Protein AF-A0A529SHS3-F1 (afdb_monomer_lite)

pLDDT: mean 86.0, std 10.42, range [52.53, 97.81]

Structure (mmCIF, N/CA/C/O backbone):
data_AF-A0A529SHS3-F1
#
_entry.id   AF-A0A529SHS3-F1
#
loop_
_atom_site.group_PDB
_atom_site.id
_atom_site.type_symbol
_atom_site.label_atom_id
_atom_site.label_alt_id
_atom_site.label_comp_id
_atom_site.label_asym_id
_atom_site.label_entity_id
_atom_site.label_seq_id
_atom_site.pdbx_PDB_ins_code
_atom_site.Cartn_x
_atom_site.Cartn_y
_atom_site.Cartn_z
_atom_site.occupancy
_atom_site.B_iso_or_equiv
_atom_site.auth_seq_id
_atom_site.auth_comp_id
_atom_site.auth_asym_id
_atom_site.auth_atom_id
_atom_site.pdbx_PDB_model_num
ATOM 1 N N . ALA A 1 1 ? 4.269 12.578 11.543 1.00 63.53 1 ALA A N 1
ATOM 2 C CA . ALA A 1 1 ? 3.978 11.327 12.274 1.00 63.53 1 ALA A CA 1
ATOM 3 C C . ALA A 1 1 ? 5.262 10.518 12.507 1.00 63.53 1 ALA A C 1
ATOM 5 O O . ALA A 1 1 ? 6.204 10.675 11.735 1.00 63.53 1 ALA A O 1
ATOM 6 N N . LYS A 1 2 ? 5.350 9.702 13.573 1.00 78.50 2 LYS A N 1
ATOM 7 C CA . LYS A 1 2 ? 6.476 8.764 13.770 1.00 78.50 2 LYS A CA 1
ATOM 8 C C . LYS A 1 2 ? 6.180 7.471 13.010 1.00 78.50 2 LYS A C 1
ATOM 10 O O . LYS A 1 2 ? 5.188 6.822 13.322 1.00 78.50 2 LYS A O 1
ATOM 15 N N . LEU A 1 3 ? 7.037 7.125 12.054 1.00 81.38 3 LEU A N 1
ATOM 16 C CA . LEU A 1 3 ? 6.988 5.863 11.312 1.00 81.38 3 LEU A CA 1
ATOM 17 C C . LEU A 1 3 ? 7.926 4.843 11.957 1.00 81.38 3 LEU A C 1
ATOM 19 O O . LEU A 1 3 ? 8.955 5.220 12.528 1.00 81.38 3 LEU A O 1
ATOM 23 N N . GLY A 1 4 ? 7.582 3.566 11.856 1.00 83.12 4 GLY A N 1
ATOM 24 C CA . GLY A 1 4 ? 8.437 2.486 12.317 1.00 83.12 4 GLY A CA 1
ATOM 25 C C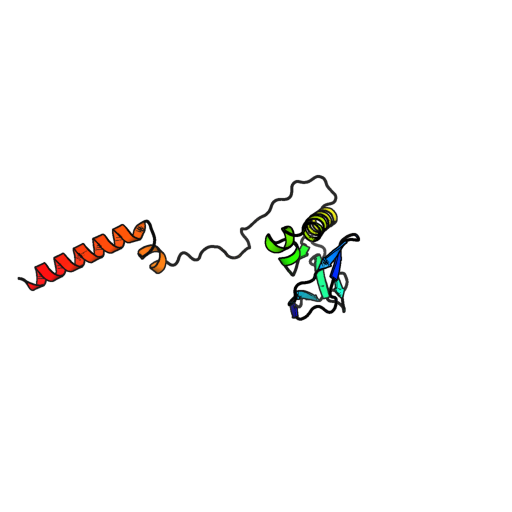 . GLY A 1 4 ? 8.102 1.158 11.661 1.00 83.12 4 GLY A C 1
ATOM 26 O O . GLY A 1 4 ? 7.034 0.970 11.089 1.00 83.12 4 GLY A O 1
ATOM 27 N N . GLU A 1 5 ? 9.034 0.227 11.797 1.00 84.12 5 GLU A N 1
ATOM 28 C CA . GLU A 1 5 ? 8.894 -1.157 11.358 1.00 84.12 5 GLU A CA 1
ATOM 29 C C . GLU A 1 5 ? 9.133 -2.054 12.566 1.00 84.12 5 GLU A C 1
ATOM 31 O O . GLU A 1 5 ? 9.875 -1.703 13.493 1.00 84.12 5 GLU A O 1
ATOM 36 N N . GLY A 1 6 ? 8.474 -3.202 12.613 1.00 81.38 6 GLY A N 1
ATOM 37 C CA . GLY A 1 6 ? 8.763 -4.175 13.649 1.00 81.38 6 GLY A CA 1
ATOM 38 C C . GLY A 1 6 ? 7.855 -5.381 13.603 1.00 81.38 6 GLY A C 1
A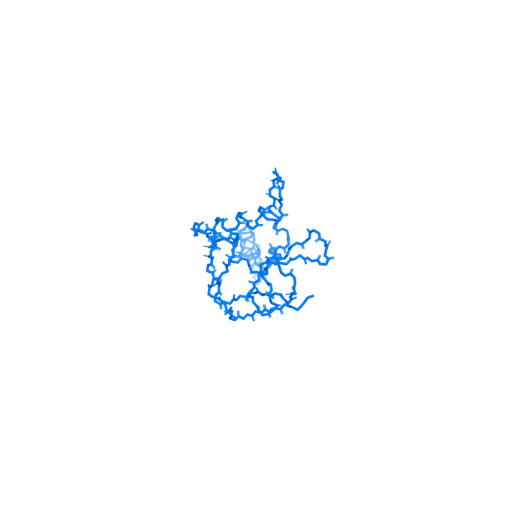TOM 39 O O . GLY A 1 6 ? 6.907 -5.448 12.826 1.00 81.38 6 GLY A O 1
ATOM 40 N N . LYS A 1 7 ? 8.143 -6.335 14.488 1.00 78.19 7 LYS A N 1
ATOM 41 C CA . LYS A 1 7 ? 7.281 -7.501 14.646 1.00 78.19 7 LYS A CA 1
ATOM 42 C C . LYS A 1 7 ? 5.890 -7.043 15.075 1.00 78.19 7 LYS A C 1
ATOM 44 O O . LYS A 1 7 ? 5.792 -6.243 16.017 1.00 78.19 7 LYS A O 1
ATOM 49 N N . PRO A 1 8 ? 4.838 -7.533 14.411 1.00 76.44 8 PRO A N 1
ATOM 50 C CA . PRO A 1 8 ? 3.491 -7.194 14.801 1.00 76.44 8 PRO A CA 1
ATOM 51 C C . PRO A 1 8 ? 3.203 -7.741 16.200 1.00 76.44 8 PRO A C 1
ATOM 53 O O . PRO A 1 8 ? 3.760 -8.747 16.641 1.00 76.44 8 PRO A O 1
ATOM 56 N N . THR A 1 9 ? 2.352 -7.031 16.932 1.00 76.88 9 THR A N 1
ATOM 57 C CA . THR A 1 9 ? 1.880 -7.462 18.255 1.00 76.88 9 THR A CA 1
ATOM 58 C C . THR A 1 9 ? 0.681 -8.402 18.174 1.00 76.88 9 THR A C 1
ATOM 60 O O . THR A 1 9 ? 0.257 -8.928 19.200 1.00 76.88 9 THR A O 1
ATOM 63 N N . VAL A 1 10 ? 0.146 -8.598 16.968 1.00 79.19 10 VAL A N 1
ATOM 64 C CA . VAL A 1 10 ? -1.001 -9.446 16.645 1.00 79.19 10 VAL A CA 1
ATOM 65 C C . VAL A 1 10 ? -0.691 -10.261 15.389 1.00 79.19 10 VAL A C 1
ATOM 67 O O . VAL A 1 10 ? -0.027 -9.762 14.485 1.00 79.19 10 VAL A O 1
ATOM 70 N N . ASP A 1 11 ? -1.173 -11.502 15.329 1.00 84.06 11 ASP A N 1
ATOM 71 C CA . ASP A 1 11 ? -0.956 -12.385 14.169 1.00 84.06 11 ASP A CA 1
ATOM 72 C C . ASP A 1 11 ? -1.931 -12.087 13.016 1.00 84.06 11 ASP A C 1
ATOM 74 O O . ASP A 1 11 ? -1.652 -12.376 11.851 1.00 84.06 11 ASP A O 1
ATOM 78 N N . THR A 1 12 ? -3.082 -11.495 13.344 1.00 88.06 12 THR A N 1
ATOM 79 C CA . THR A 1 12 ? -4.131 -11.113 12.397 1.00 88.06 12 THR A CA 1
ATOM 80 C C . THR A 1 12 ? -4.664 -9.723 12.708 1.00 88.06 12 THR A C 1
ATOM 82 O O . THR A 1 12 ? -4.733 -9.339 13.878 1.00 88.06 12 THR A O 1
ATOM 85 N N . ILE A 1 13 ? -5.109 -9.010 11.677 1.00 88.75 13 ILE A N 1
ATOM 86 C CA . ILE A 1 13 ? -5.878 -7.769 11.816 1.00 88.75 13 ILE A CA 1
ATOM 87 C C . ILE A 1 13 ? -7.301 -7.978 11.322 1.00 88.75 13 ILE A C 1
ATOM 89 O O . ILE A 1 13 ? -7.520 -8.723 10.367 1.00 88.75 13 ILE A O 1
ATOM 93 N N . ASP A 1 14 ? -8.244 -7.325 11.992 1.00 89.50 14 ASP A N 1
ATOM 94 C CA . ASP A 1 14 ? -9.645 -7.319 11.597 1.00 89.50 14 ASP A CA 1
ATOM 95 C C . ASP A 1 14 ? -9.916 -6.149 10.647 1.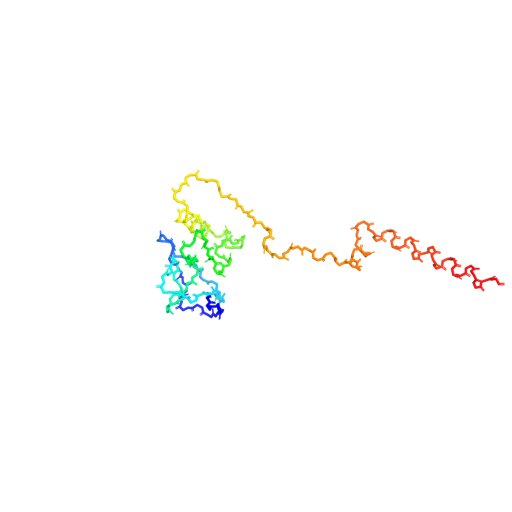00 89.50 14 ASP A C 1
ATOM 97 O O . ASP A 1 14 ? -9.552 -5.006 10.929 1.00 89.50 14 ASP A O 1
ATOM 101 N N . VAL A 1 15 ? -10.546 -6.457 9.521 1.00 89.69 15 VAL A N 1
ATOM 102 C CA . VAL A 1 15 ? -10.951 -5.512 8.484 1.00 89.69 15 VAL A CA 1
ATOM 103 C C . VAL A 1 15 ? -12.415 -5.796 8.180 1.00 89.69 15 VAL A C 1
ATOM 105 O O . VAL A 1 15 ? -12.721 -6.790 7.525 1.00 89.69 15 VAL A O 1
ATOM 108 N N . GLU A 1 16 ? -13.322 -4.971 8.710 1.00 88.06 16 GLU A N 1
ATOM 109 C CA . GLU A 1 16 ? -14.778 -5.142 8.553 1.00 88.06 16 GLU A CA 1
ATOM 110 C C . GLU A 1 16 ? -15.280 -6.571 8.885 1.00 88.06 16 GLU A C 1
ATOM 112 O O . GLU A 1 16 ? -16.168 -7.123 8.231 1.00 88.06 16 GLU A O 1
ATOM 117 N N . GLY A 1 17 ? -14.706 -7.213 9.909 1.00 86.56 17 GLY A N 1
ATOM 118 C CA . GLY A 1 17 ? -15.051 -8.575 10.331 1.00 86.56 17 GLY A CA 1
ATOM 119 C C . GLY A 1 17 ? -14.228 -9.683 9.661 1.00 86.56 17 GLY A C 1
ATOM 120 O O . GLY A 1 17 ? -14.481 -10.869 9.911 1.00 86.56 17 GLY A O 1
ATOM 121 N N . ARG A 1 18 ? -13.256 -9.342 8.805 1.00 90.00 18 ARG A N 1
ATOM 122 C CA . ARG A 1 18 ? -12.315 -10.293 8.198 1.00 90.00 18 ARG A CA 1
ATOM 123 C C . ARG A 1 18 ? -10.962 -10.243 8.891 1.00 90.00 18 ARG A C 1
ATOM 125 O O . ARG A 1 18 ? -10.253 -9.248 8.819 1.00 90.00 18 ARG A O 1
ATOM 132 N N . ASN A 1 19 ? -10.544 -11.385 9.430 1.00 91.19 19 ASN A N 1
ATOM 133 C CA . ASN A 1 19 ? -9.209 -11.547 10.004 1.00 91.19 19 ASN A CA 1
ATOM 134 C C . ASN A 1 19 ? -8.178 -11.907 8.929 1.00 91.19 19 ASN A C 1
ATOM 136 O O . ASN A 1 19 ? -8.143 -13.056 8.490 1.00 91.19 19 ASN A O 1
ATOM 140 N N . ILE A 1 20 ? -7.328 -10.965 8.529 1.00 91.69 20 ILE A N 1
ATOM 141 C CA . ILE A 1 20 ? -6.246 -11.212 7.565 1.00 91.69 20 ILE A CA 1
ATOM 142 C C . ILE A 1 20 ? -4.897 -11.340 8.267 1.00 91.69 20 ILE A C 1
ATOM 144 O O . ILE A 1 20 ? -4.663 -10.722 9.307 1.00 91.69 20 ILE A O 1
ATOM 148 N N . ALA A 1 21 ? -4.019 -12.175 7.712 1.00 89.88 21 ALA A N 1
ATOM 149 C CA . ALA A 1 21 ? -2.688 -12.398 8.258 1.00 89.88 21 ALA A CA 1
ATOM 150 C C . ALA A 1 21 ? -1.834 -11.130 8.158 1.00 89.88 21 ALA A C 1
ATOM 152 O O . ALA A 1 21 ? -1.877 -10.411 7.160 1.00 89.88 21 ALA A O 1
ATOM 153 N N . VAL A 1 22 ? -1.037 -10.883 9.192 1.00 89.25 22 VAL A N 1
ATOM 154 C CA . VAL A 1 22 ? -0.118 -9.744 9.238 1.00 89.25 22 VAL A CA 1
ATOM 155 C C . VAL A 1 22 ? 1.266 -10.181 8.744 1.00 89.25 22 VAL A C 1
ATOM 157 O O . VAL A 1 22 ? 1.714 -11.277 9.102 1.00 89.25 22 VAL A O 1
ATOM 160 N N . PRO A 1 23 ? 1.970 -9.364 7.939 1.00 86.25 23 PRO A N 1
ATOM 161 C CA . PRO A 1 23 ? 3.339 -9.662 7.534 1.00 86.25 23 PRO A CA 1
ATOM 162 C C . PRO A 1 23 ? 4.284 -9.768 8.740 1.00 86.25 23 PRO A C 1
ATOM 164 O O . PRO A 1 23 ? 4.070 -9.180 9.801 1.00 86.25 23 PRO A O 1
ATOM 167 N N . ALA A 1 24 ? 5.363 -10.540 8.575 1.00 85.00 24 ALA A N 1
ATOM 168 C CA . ALA A 1 24 ? 6.327 -10.806 9.649 1.00 85.00 24 ALA A CA 1
ATOM 169 C C . ALA A 1 24 ? 7.037 -9.535 10.150 1.00 85.00 24 ALA A C 1
ATOM 171 O O . ALA A 1 24 ? 7.407 -9.446 11.327 1.00 85.00 24 ALA A O 1
ATOM 172 N N . GLU A 1 25 ? 7.216 -8.566 9.255 1.00 87.94 25 GLU A N 1
ATOM 173 C CA . GLU A 1 25 ? 7.679 -7.218 9.554 1.00 87.94 25 GLU A CA 1
ATOM 174 C C . GLU A 1 25 ? 6.591 -6.253 9.108 1.00 87.94 25 GLU A C 1
ATOM 176 O O . GLU A 1 25 ? 6.346 -6.107 7.918 1.00 87.94 25 GLU A O 1
ATOM 181 N N . LEU A 1 26 ? 5.918 -5.644 10.080 1.00 90.56 26 LEU A N 1
ATOM 182 C CA . LEU A 1 26 ? 4.806 -4.744 9.835 1.00 90.56 26 LEU A CA 1
ATOM 183 C C . LEU A 1 26 ? 5.302 -3.300 9.863 1.00 90.56 26 LEU A C 1
ATOM 185 O O . LEU A 1 26 ? 5.900 -2.862 10.858 1.00 90.56 26 LEU A O 1
ATOM 189 N N . GLN A 1 27 ? 5.001 -2.551 8.809 1.00 92.12 27 GLN A N 1
ATOM 190 C CA . GLN A 1 27 ? 5.166 -1.100 8.798 1.00 92.12 27 GLN A CA 1
ATOM 191 C C . GLN A 1 27 ? 3.981 -0.434 9.508 1.00 92.12 27 GLN A C 1
ATOM 193 O O . GLN A 1 27 ? 2.826 -0.788 9.280 1.00 92.12 27 GLN A O 1
ATOM 198 N N . TRP A 1 28 ? 4.248 0.538 10.381 1.00 92.38 28 TRP A N 1
ATOM 199 C CA . TRP A 1 28 ? 3.219 1.217 11.171 1.00 92.38 28 TRP A CA 1
ATOM 200 C C . TRP A 1 28 ? 3.536 2.694 11.400 1.00 92.38 28 TRP A C 1
ATOM 202 O O . TRP A 1 28 ? 4.683 3.148 11.319 1.00 92.38 28 TRP A O 1
ATOM 212 N N . VAL A 1 29 ? 2.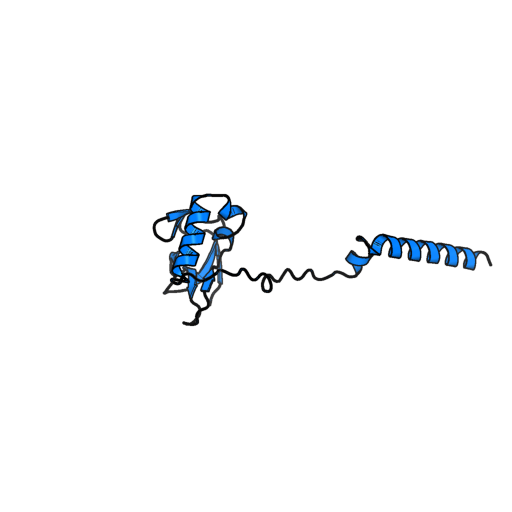500 3.445 11.762 1.00 92.31 29 VAL A N 1
ATOM 213 C CA . VAL A 1 29 ? 2.591 4.850 12.167 1.00 92.31 29 VAL A CA 1
ATOM 214 C C . VAL A 1 29 ? 1.976 5.042 13.547 1.00 92.31 29 VAL A C 1
ATOM 216 O O . VAL A 1 29 ? 0.994 4.392 13.891 1.00 92.31 29 VAL A O 1
ATOM 219 N N . ALA A 1 30 ? 2.593 5.876 14.384 1.00 90.88 30 ALA A N 1
ATOM 220 C CA . ALA A 1 30 ? 2.016 6.224 15.680 1.00 90.88 30 ALA A CA 1
ATOM 221 C C . ALA A 1 30 ? 0.790 7.121 15.477 1.00 90.88 30 ALA A C 1
ATOM 223 O O . ALA A 1 30 ? 0.935 8.216 14.926 1.00 90.88 30 ALA A O 1
ATOM 224 N N . ASP A 1 31 ? -0.367 6.654 15.937 1.00 89.38 31 ASP A N 1
ATOM 225 C CA . ASP A 1 31 ? -1.644 7.356 15.855 1.00 89.38 31 ASP A CA 1
ATOM 226 C C . ASP A 1 31 ? -2.610 6.822 16.927 1.00 89.38 31 ASP A C 1
ATOM 228 O O . ASP A 1 31 ? -2.696 5.614 17.171 1.00 89.38 31 ASP A O 1
ATOM 232 N N . ASP A 1 32 ? -3.313 7.750 17.572 1.00 86.94 32 ASP A N 1
ATOM 233 C CA . ASP A 1 32 ? -4.284 7.484 18.633 1.00 86.94 32 ASP A CA 1
ATOM 234 C C . ASP A 1 32 ? -5.706 7.267 18.081 1.00 86.94 32 ASP A C 1
ATOM 236 O O . ASP A 1 32 ? -6.556 6.730 18.793 1.00 86.94 32 ASP A O 1
ATOM 240 N N . HIS A 1 33 ? -5.965 7.640 16.819 1.00 89.31 33 HIS A N 1
ATOM 241 C CA . HIS A 1 33 ? -7.265 7.489 16.150 1.00 89.31 33 HIS A CA 1
ATOM 242 C C . HIS A 1 33 ? -7.150 6.706 14.824 1.00 89.31 33 HIS A C 1
ATOM 244 O O . HIS A 1 33 ? -7.550 7.210 13.774 1.00 89.31 33 HIS A O 1
ATOM 250 N N . PRO A 1 34 ? -6.627 5.464 14.851 1.00 91.44 34 PRO A N 1
ATOM 251 C CA . PRO A 1 34 ? -6.459 4.663 13.644 1.00 91.44 34 PRO A CA 1
ATOM 252 C C . PRO A 1 34 ? -7.801 4.260 13.025 1.00 91.44 34 PRO A C 1
ATOM 254 O O . PRO A 1 34 ? -8.744 3.925 13.743 1.00 91.44 34 PRO A O 1
ATOM 257 N N . LEU A 1 35 ? -7.835 4.152 11.695 1.00 91.56 35 LEU A N 1
ATOM 258 C CA . LEU A 1 35 ? -8.899 3.436 10.980 1.00 91.56 35 LEU A CA 1
ATOM 259 C C . LEU A 1 35 ? -8.712 1.922 11.125 1.00 91.56 35 LEU A C 1
ATOM 261 O O . LEU A 1 35 ? -9.664 1.195 11.387 1.00 91.56 35 LEU A O 1
ATOM 265 N N . ILE A 1 36 ? -7.464 1.450 11.017 1.00 91.81 36 ILE A N 1
ATOM 266 C CA . ILE A 1 36 ? -7.087 0.055 11.284 1.00 91.81 36 ILE A CA 1
ATOM 267 C C . ILE A 1 36 ? -5.882 0.043 12.218 1.00 91.81 36 ILE A C 1
ATOM 269 O O . ILE A 1 36 ? -4.799 0.536 11.883 1.00 91.81 36 ILE A O 1
ATOM 273 N N . ALA A 1 37 ? -6.070 -0.528 13.406 1.00 90.56 37 ALA A N 1
ATOM 274 C CA . ALA A 1 37 ? -5.059 -0.563 14.453 1.00 90.56 37 ALA A CA 1
ATOM 275 C C . ALA A 1 37 ? -4.132 -1.785 14.329 1.00 90.56 37 ALA A C 1
ATOM 277 O O . ALA A 1 37 ? -4.585 -2.914 14.166 1.00 90.56 37 ALA A O 1
ATOM 278 N N . ALA A 1 38 ? -2.831 -1.571 14.536 1.00 85.81 38 ALA A N 1
ATOM 279 C CA . ALA A 1 38 ? -1.848 -2.630 14.802 1.00 85.81 38 ALA A CA 1
ATOM 280 C C . ALA A 1 38 ? -1.703 -2.954 16.303 1.00 85.81 38 ALA A C 1
ATOM 282 O O . ALA A 1 38 ? -0.950 -3.853 16.682 1.00 85.81 38 ALA A O 1
ATOM 283 N N . GLY A 1 39 ? -2.403 -2.206 17.164 1.00 83.25 39 GLY A N 1
ATOM 284 C CA . GLY A 1 39 ? -2.307 -2.279 18.622 1.00 83.25 39 GLY A CA 1
ATOM 285 C C . GLY A 1 39 ? -1.278 -1.310 19.222 1.00 83.25 39 GLY A C 1
ATOM 286 O O . GLY A 1 39 ? -0.382 -0.818 18.542 1.00 83.25 39 GLY A O 1
ATOM 287 N N . ASN A 1 40 ? -1.402 -1.030 20.525 1.00 82.62 40 ASN A N 1
ATOM 288 C CA . ASN A 1 40 ? -0.477 -0.182 21.301 1.00 82.62 40 ASN A CA 1
ATOM 289 C C . ASN A 1 40 ? -0.213 1.224 20.705 1.00 82.62 40 ASN A C 1
ATOM 291 O O . ASN A 1 40 ? 0.934 1.671 20.683 1.00 82.62 40 ASN A O 1
ATOM 295 N N . GLY A 1 41 ? -1.255 1.912 20.217 1.00 85.06 41 GLY A N 1
ATOM 296 C CA . GLY A 1 41 ? -1.135 3.263 19.633 1.00 85.06 41 GLY A CA 1
ATOM 297 C C . GLY A 1 41 ? -0.445 3.291 18.264 1.00 85.06 41 GLY A C 1
ATOM 298 O O . GLY A 1 41 ? 0.184 4.281 17.891 1.00 85.06 41 GLY A O 1
ATOM 299 N N . LYS A 1 42 ? -0.483 2.164 17.547 1.00 89.25 42 LYS A N 1
ATOM 300 C CA . LYS A 1 42 ? 0.054 2.019 16.197 1.00 89.25 42 LYS A CA 1
ATOM 301 C C . LYS A 1 42 ? -1.079 1.774 15.213 1.00 89.25 42 LYS A C 1
ATOM 303 O O . LYS A 1 42 ? -1.955 0.945 15.472 1.00 89.25 42 LYS A O 1
ATOM 308 N N . ALA A 1 43 ? -1.002 2.435 14.071 1.00 91.69 43 ALA A N 1
ATOM 309 C CA . ALA A 1 43 ? -1.929 2.311 12.962 1.00 91.69 43 ALA A CA 1
ATOM 310 C C . ALA A 1 43 ? -1.263 1.648 11.757 1.00 91.69 43 ALA A C 1
ATOM 312 O O . ALA A 1 43 ? -0.074 1.864 11.500 1.00 91.69 43 ALA A O 1
ATOM 313 N N . ILE A 1 44 ? -2.072 0.878 11.030 1.00 93.19 44 ILE A N 1
ATOM 314 C CA . ILE A 1 44 ? -1.779 0.387 9.679 1.00 93.19 44 ILE A CA 1
ATOM 315 C C . ILE A 1 44 ? -2.484 1.258 8.647 1.00 93.19 44 ILE A C 1
ATOM 317 O O . ILE A 1 44 ? -1.914 1.573 7.610 1.00 93.19 44 ILE A O 1
ATOM 321 N N . LEU A 1 45 ? -3.715 1.670 8.950 1.00 93.88 45 LEU A N 1
ATOM 322 C CA . LEU A 1 45 ? -4.475 2.620 8.152 1.00 93.88 45 LEU A CA 1
ATOM 323 C C . LEU A 1 45 ? -4.853 3.804 9.038 1.00 93.88 45 LEU A C 1
ATOM 325 O O . LEU A 1 45 ? -5.436 3.617 10.109 1.00 93.88 45 LEU A O 1
ATOM 329 N N . THR A 1 46 ? -4.505 5.008 8.600 1.00 93.31 46 THR A N 1
ATOM 330 C CA . THR A 1 46 ? -4.785 6.265 9.308 1.00 93.31 46 THR A CA 1
ATOM 331 C C . THR A 1 46 ? -5.155 7.373 8.323 1.00 93.31 46 THR A C 1
ATOM 333 O O . THR A 1 46 ? -4.755 7.331 7.157 1.00 93.31 46 THR A O 1
ATOM 336 N N . GLU A 1 47 ? -5.913 8.357 8.798 1.00 92.06 47 GLU A N 1
ATOM 337 C CA . GLU A 1 47 ? -6.233 9.596 8.089 1.00 92.06 47 GLU A CA 1
ATOM 338 C C . GLU A 1 47 ? -5.238 10.698 8.481 1.00 92.06 47 GLU A C 1
ATOM 340 O O . GLU A 1 47 ? -4.914 10.885 9.655 1.00 92.06 47 GLU A O 1
ATOM 345 N N . LEU A 1 48 ? -4.730 11.442 7.503 1.00 88.25 48 LEU A N 1
ATOM 346 C CA . LEU A 1 48 ? -3.741 12.489 7.735 1.00 88.25 48 LEU A CA 1
ATOM 347 C C . LEU A 1 48 ? -4.417 13.820 8.088 1.00 88.25 48 LEU A C 1
ATOM 349 O O . LEU A 1 48 ? -5.034 14.435 7.230 1.00 88.25 48 LEU A O 1
ATOM 353 N N . ASP A 1 49 ? -4.228 14.307 9.319 1.00 81.75 49 ASP A N 1
ATOM 354 C CA . ASP A 1 49 ? -4.552 15.677 9.769 1.00 81.75 49 ASP A CA 1
ATOM 355 C C . ASP A 1 49 ? -5.973 16.202 9.402 1.00 81.75 49 ASP A C 1
ATOM 357 O O . ASP A 1 49 ? -6.180 17.412 9.304 1.00 81.75 49 ASP A O 1
ATOM 361 N N . ASN A 1 50 ? -6.977 15.317 9.288 1.00 75.31 50 ASN A N 1
ATOM 362 C CA . ASN A 1 50 ? -8.352 15.595 8.805 1.00 75.31 50 ASN A CA 1
ATOM 363 C C . ASN A 1 50 ? -8.443 16.081 7.347 1.00 75.31 50 ASN A C 1
ATOM 365 O O . ASN A 1 50 ? -9.398 16.760 6.960 1.00 75.31 50 ASN A O 1
ATOM 369 N N . GLU A 1 51 ? -7.434 15.782 6.545 1.00 82.88 51 GLU A N 1
ATOM 370 C CA . GLU A 1 51 ? -7.499 15.885 5.097 1.00 82.88 51 GLU A CA 1
ATOM 371 C C . GLU A 1 51 ? -7.964 14.536 4.524 1.00 82.88 51 GLU A C 1
ATOM 373 O O . GLU A 1 51 ? -7.711 13.499 5.141 1.00 82.88 51 GLU A O 1
ATOM 378 N N . PRO A 1 52 ? -8.563 14.494 3.317 1.00 85.69 52 PRO A N 1
ATOM 379 C CA . PRO A 1 52 ? -9.008 13.255 2.670 1.00 85.69 52 PRO A CA 1
ATOM 380 C C . PRO A 1 52 ? -7.826 12.433 2.116 1.00 85.69 52 PRO A C 1
ATOM 382 O O . PRO A 1 52 ? -7.860 11.921 0.996 1.00 85.69 52 PRO A O 1
ATOM 385 N N . PHE A 1 53 ? -6.739 12.351 2.881 1.00 88.25 53 PHE A N 1
ATOM 386 C CA . PHE A 1 53 ? -5.547 11.579 2.595 1.00 88.25 53 PHE A CA 1
ATOM 387 C C . PHE A 1 53 ? -5.428 10.462 3.618 1.00 88.25 53 PHE A C 1
ATOM 389 O O . PHE A 1 53 ? -5.235 10.697 4.810 1.00 88.25 53 PHE A O 1
ATOM 396 N N . TYR A 1 54 ? -5.473 9.236 3.118 1.00 91.19 54 TYR A N 1
ATOM 397 C CA . TYR A 1 54 ? -5.302 8.040 3.921 1.00 91.19 54 TYR A CA 1
ATOM 398 C C . TYR A 1 54 ? -3.934 7.433 3.654 1.00 91.19 54 TYR A C 1
ATOM 400 O O . TYR A 1 54 ? -3.455 7.402 2.518 1.00 91.19 54 TYR A O 1
ATOM 408 N N . ILE A 1 55 ? -3.298 6.948 4.713 1.00 91.00 55 ILE A N 1
ATOM 409 C CA . ILE A 1 55 ? -2.008 6.275 4.640 1.00 91.00 55 ILE A CA 1
ATOM 410 C C . ILE A 1 55 ? -2.224 4.832 5.060 1.00 91.00 55 ILE A C 1
ATOM 412 O O . ILE A 1 55 ? -2.478 4.559 6.232 1.00 91.00 55 ILE A O 1
ATOM 416 N N . LEU A 1 56 ? -2.078 3.924 4.098 1.00 93.06 56 LEU A N 1
ATOM 417 C CA . LEU A 1 56 ? -1.828 2.517 4.370 1.00 93.06 56 LEU A CA 1
ATOM 418 C C . LEU A 1 56 ? -0.316 2.342 4.529 1.00 93.06 56 LEU A C 1
ATOM 420 O O . LEU A 1 56 ? 0.436 2.561 3.579 1.00 93.06 56 LEU A O 1
ATOM 424 N N . THR A 1 57 ? 0.138 2.011 5.733 1.00 92.44 57 THR A N 1
ATOM 425 C CA . THR A 1 57 ? 1.569 1.971 6.047 1.00 92.44 57 THR A CA 1
ATOM 426 C C . THR A 1 57 ? 2.266 0.751 5.486 1.00 92.44 57 THR A C 1
ATOM 428 O O . THR A 1 57 ? 3.461 0.841 5.253 1.00 92.44 57 THR A O 1
ATOM 431 N N . ASP A 1 58 ? 1.549 -0.351 5.267 1.00 91.00 58 ASP A N 1
ATOM 432 C CA . ASP A 1 58 ? 2.113 -1.599 4.763 1.00 91.00 58 ASP A CA 1
ATOM 433 C C . ASP A 1 58 ? 1.396 -2.039 3.471 1.00 91.00 58 ASP A C 1
ATOM 435 O O . ASP A 1 58 ? 0.184 -2.283 3.489 1.00 91.00 58 ASP A O 1
ATOM 439 N N . PRO A 1 59 ? 2.098 -2.118 2.327 1.00 88.50 59 PRO A N 1
ATOM 440 C CA . PRO A 1 59 ? 1.476 -2.427 1.045 1.00 88.50 59 PRO A CA 1
ATOM 441 C C . PRO A 1 59 ? 1.094 -3.904 0.888 1.00 88.50 59 PRO A C 1
ATOM 443 O O . PRO A 1 59 ? 0.365 -4.228 -0.054 1.00 88.50 59 PRO A O 1
ATOM 446 N N . ASP A 1 60 ? 1.554 -4.809 1.760 1.00 90.19 60 ASP A N 1
ATOM 447 C CA . ASP A 1 60 ? 1.285 -6.247 1.625 1.00 90.19 60 ASP A CA 1
ATOM 448 C C . ASP A 1 60 ? -0.208 -6.590 1.699 1.00 90.19 60 ASP A C 1
ATOM 450 O O . ASP A 1 60 ? -0.647 -7.576 1.107 1.00 90.19 60 ASP A O 1
ATOM 454 N N . PHE A 1 61 ? -1.014 -5.726 2.319 1.00 91.94 61 PHE A N 1
ATOM 455 C CA . PHE A 1 61 ? -2.467 -5.883 2.388 1.00 91.94 61 PHE A CA 1
ATOM 456 C C . PHE A 1 61 ? -3.187 -5.660 1.048 1.00 91.94 61 PHE A C 1
ATOM 458 O O . PHE A 1 61 ? -4.324 -6.099 0.896 1.00 91.94 61 PHE A O 1
ATOM 465 N N . ILE A 1 62 ? -2.549 -5.001 0.071 1.00 91.38 62 ILE A N 1
ATOM 466 C CA . ILE A 1 62 ? -3.166 -4.653 -1.224 1.00 91.38 62 ILE A CA 1
ATOM 467 C C . ILE A 1 62 ? -2.302 -5.005 -2.444 1.00 91.38 62 ILE A C 1
ATOM 469 O O . ILE A 1 62 ? -2.682 -4.718 -3.579 1.00 91.38 62 ILE A O 1
ATOM 473 N N . ASN A 1 63 ? -1.125 -5.603 -2.248 1.00 90.12 63 ASN A N 1
ATOM 474 C CA . ASN A 1 63 ? -0.236 -5.960 -3.350 1.00 90.12 63 ASN A CA 1
ATOM 475 C C . ASN A 1 63 ? -0.645 -7.280 -4.031 1.00 90.12 63 ASN A C 1
ATOM 477 O O . ASN A 1 63 ? -1.434 -8.066 -3.516 1.00 90.12 63 ASN A O 1
ATOM 481 N N . ASN A 1 64 ? -0.048 -7.581 -5.187 1.00 91.69 64 ASN A N 1
ATOM 482 C CA . ASN A 1 64 ? -0.367 -8.796 -5.951 1.00 91.69 64 ASN A CA 1
ATOM 483 C C . ASN A 1 64 ? -0.147 -10.108 -5.177 1.00 91.69 64 ASN A C 1
ATOM 485 O O . ASN A 1 64 ? -0.779 -11.114 -5.497 1.00 91.69 64 ASN A O 1
ATOM 489 N N . ALA A 1 65 ? 0.786 -10.132 -4.219 1.00 90.94 65 ALA A N 1
ATOM 490 C CA . ALA A 1 65 ? 1.052 -11.323 -3.422 1.00 90.94 65 ALA A CA 1
ATOM 491 C C . ALA A 1 65 ? -0.067 -11.554 -2.397 1.00 90.94 65 ALA A C 1
ATOM 493 O O . ALA A 1 65 ? -0.561 -12.677 -2.306 1.00 90.94 65 ALA A O 1
ATOM 494 N N . GLY A 1 66 ? -0.504 -10.498 -1.705 1.00 89.81 66 GLY A N 1
ATOM 495 C CA . GLY A 1 66 ? -1.648 -10.512 -0.796 1.00 89.81 66 GLY A CA 1
ATOM 496 C C . GLY A 1 66 ? -2.959 -10.793 -1.527 1.00 89.81 66 GLY A C 1
ATOM 497 O O . GLY A 1 66 ? -3.682 -11.711 -1.161 1.00 89.81 66 GLY A O 1
ATOM 498 N N . LEU A 1 67 ? -3.215 -10.111 -2.648 1.00 94.06 67 LEU A N 1
ATOM 499 C CA . LEU A 1 67 ? -4.435 -10.274 -3.455 1.00 94.06 67 LEU A CA 1
ATOM 500 C C . LEU A 1 67 ? -4.597 -11.666 -4.094 1.00 94.06 67 LEU A C 1
ATOM 502 O O . LEU A 1 67 ? -5.649 -11.973 -4.654 1.00 94.06 67 LEU A O 1
ATOM 506 N N . LYS A 1 68 ? -3.568 -12.519 -4.045 1.00 94.38 68 LYS A N 1
ATOM 507 C CA . LYS A 1 68 ? -3.682 -13.926 -4.448 1.00 94.38 68 LYS A CA 1
ATOM 508 C C . LYS A 1 68 ? -4.540 -14.735 -3.468 1.00 94.38 68 LYS A C 1
ATOM 510 O O . LYS A 1 68 ? -5.115 -15.747 -3.869 1.00 94.38 68 LYS A O 1
ATOM 515 N N . ASP A 1 69 ? -4.577 -14.328 -2.204 1.00 93.56 69 ASP A N 1
ATOM 516 C CA . ASP A 1 69 ? -5.429 -14.914 -1.180 1.00 93.56 69 ASP A CA 1
ATOM 517 C C . ASP A 1 69 ? -6.826 -14.276 -1.215 1.00 93.56 69 ASP A C 1
ATOM 519 O O . ASP A 1 69 ? -6.970 -13.055 -1.225 1.00 93.56 69 ASP A O 1
ATOM 523 N N . GLU A 1 70 ? -7.868 -15.109 -1.239 1.00 94.31 70 GLU A N 1
ATOM 524 C CA . GLU A 1 70 ? -9.258 -14.657 -1.393 1.00 94.31 70 GLU A CA 1
ATOM 525 C C . GLU A 1 70 ? -9.705 -13.764 -0.230 1.00 94.31 70 GLU A C 1
ATOM 527 O O . GLU A 1 70 ? -10.377 -12.752 -0.438 1.00 94.31 70 GLU A O 1
ATOM 532 N N . GLN A 1 71 ? -9.312 -14.112 0.996 1.00 92.94 71 GLN A N 1
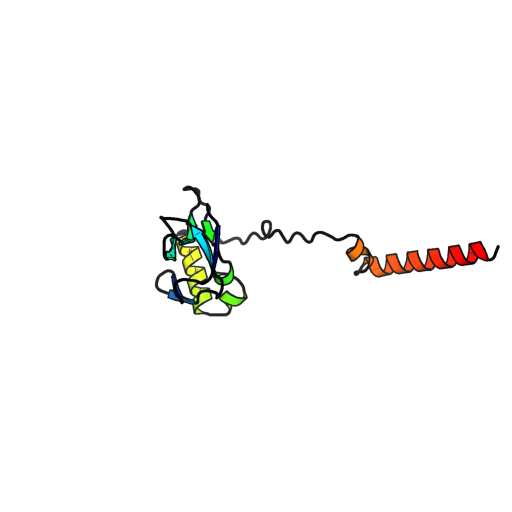ATOM 533 C CA . GLN A 1 71 ? -9.710 -13.371 2.187 1.00 92.94 71 GLN A CA 1
ATOM 534 C C . GLN A 1 71 ? -9.037 -11.997 2.236 1.00 92.94 71 GLN A C 1
ATOM 536 O O . GLN A 1 71 ? -9.685 -11.002 2.562 1.00 92.94 71 GLN A O 1
ATOM 541 N N . THR A 1 72 ? -7.763 -11.942 1.855 1.00 93.50 72 THR A N 1
ATOM 542 C CA . THR A 1 72 ? -6.982 -10.707 1.747 1.00 93.50 72 THR A CA 1
ATOM 543 C C . THR A 1 72 ? -7.507 -9.812 0.624 1.00 93.50 72 THR A C 1
ATOM 545 O O . THR A 1 72 ? -7.677 -8.613 0.829 1.00 93.50 72 THR A O 1
ATOM 548 N N . ALA A 1 73 ? -7.868 -10.380 -0.531 1.00 94.69 73 ALA A N 1
ATOM 549 C CA . ALA A 1 73 ? -8.495 -9.635 -1.623 1.00 94.69 73 ALA A CA 1
ATOM 550 C C . ALA A 1 73 ? -9.859 -9.039 -1.235 1.00 94.69 73 ALA A C 1
ATOM 552 O O . ALA A 1 73 ? -10.148 -7.889 -1.564 1.00 94.69 73 ALA A O 1
ATOM 553 N N . ALA A 1 74 ? -10.689 -9.796 -0.511 1.00 94.94 74 ALA A N 1
ATOM 554 C CA . ALA A 1 74 ? -11.963 -9.296 -0.004 1.00 94.94 74 ALA A CA 1
ATOM 555 C C . ALA A 1 74 ? -11.766 -8.182 1.038 1.00 94.94 74 ALA A C 1
ATOM 557 O O . ALA A 1 74 ? -12.437 -7.158 0.965 1.00 94.94 74 ALA A O 1
ATOM 558 N N . ALA A 1 75 ? -10.808 -8.344 1.956 1.00 94.19 75 ALA A N 1
ATOM 559 C CA . ALA A 1 75 ? -10.470 -7.310 2.929 1.00 94.19 75 ALA A CA 1
ATOM 560 C C . ALA A 1 75 ? -9.955 -6.030 2.253 1.00 94.19 75 ALA A C 1
ATOM 562 O O . ALA A 1 75 ? -10.349 -4.941 2.650 1.00 94.19 75 ALA A O 1
ATOM 563 N N . ALA A 1 76 ? -9.136 -6.136 1.202 1.00 92.94 76 ALA A N 1
ATOM 564 C CA . ALA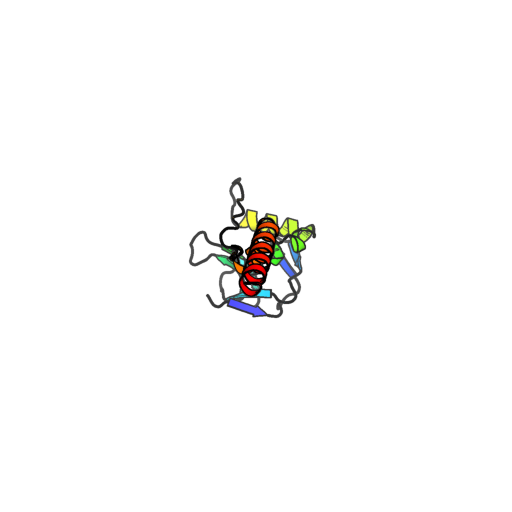 A 1 76 ? -8.678 -4.978 0.434 1.00 92.94 76 ALA A CA 1
ATOM 565 C C . ALA A 1 76 ? -9.845 -4.200 -0.202 1.00 92.94 76 ALA A C 1
ATOM 567 O O . ALA A 1 76 ? -9.839 -2.969 -0.202 1.00 92.94 76 ALA A O 1
ATOM 568 N N . LEU A 1 77 ? -10.866 -4.900 -0.711 1.00 91.88 77 LEU A N 1
ATOM 569 C CA . LEU A 1 77 ? -12.076 -4.257 -1.227 1.00 91.88 77 LEU A CA 1
ATOM 570 C C . LEU A 1 77 ? -12.867 -3.559 -0.113 1.00 91.88 77 LEU A C 1
ATOM 572 O O . LEU A 1 77 ? -13.310 -2.429 -0.308 1.00 91.88 77 LEU A O 1
ATOM 576 N N . ASP A 1 78 ? -12.998 -4.199 1.049 1.00 92.25 78 ASP A N 1
ATOM 577 C CA . ASP A 1 78 ? -13.683 -3.617 2.206 1.00 92.25 78 ASP A CA 1
ATOM 578 C C . ASP A 1 78 ? -12.935 -2.380 2.741 1.00 92.25 78 ASP A C 1
ATOM 580 O O . ASP A 1 78 ? -13.569 -1.381 3.074 1.00 92.25 78 ASP A O 1
ATOM 584 N N . MET A 1 79 ? -11.592 -2.381 2.729 1.00 91.75 79 MET A N 1
ATOM 585 C CA . MET A 1 79 ? -10.791 -1.186 3.037 1.00 91.75 79 MET A CA 1
ATOM 586 C C . MET A 1 79 ? -11.113 -0.037 2.082 1.00 91.75 79 MET A C 1
ATOM 588 O O . MET A 1 79 ? -11.337 1.082 2.526 1.00 91.75 79 MET A O 1
ATOM 592 N N . ILE A 1 80 ? -11.155 -0.294 0.773 1.00 90.56 80 ILE A N 1
ATOM 593 C CA . ILE A 1 80 ? -11.479 0.739 -0.219 1.00 90.56 80 ILE A CA 1
ATOM 594 C C . ILE A 1 80 ? -12.902 1.271 0.003 1.00 90.56 80 ILE A C 1
ATOM 596 O O . ILE A 1 80 ? -13.105 2.483 0.019 1.00 90.56 80 ILE A O 1
ATOM 600 N N . ALA A 1 81 ? -13.873 0.381 0.225 1.00 89.25 81 ALA A N 1
ATOM 601 C CA . ALA A 1 81 ? -15.267 0.751 0.464 1.00 89.25 81 ALA A CA 1
ATOM 602 C C . ALA A 1 81 ? -15.462 1.563 1.760 1.00 89.25 81 ALA A C 1
ATOM 604 O O . ALA A 1 81 ? -16.337 2.425 1.822 1.00 89.25 81 ALA A O 1
ATOM 605 N N . MET A 1 82 ? -14.637 1.319 2.784 1.00 88.31 82 MET A N 1
ATOM 606 C CA . MET A 1 82 ? -14.617 2.102 4.024 1.00 88.31 82 MET A CA 1
ATOM 607 C C . MET A 1 82 ? -14.171 3.551 3.781 1.00 88.31 82 MET A C 1
ATOM 609 O O . MET A 1 82 ? -14.711 4.472 4.393 1.00 88.31 82 MET A O 1
ATOM 613 N N . LEU A 1 83 ? -13.190 3.752 2.895 1.00 87.38 83 LEU A N 1
ATOM 614 C CA . LEU A 1 83 ? -12.623 5.069 2.587 1.00 87.38 83 LEU A CA 1
ATOM 615 C C . LEU A 1 83 ? -13.485 5.867 1.602 1.00 87.38 83 LEU A C 1
ATOM 617 O O . LEU A 1 83 ? -13.521 7.095 1.667 1.00 87.38 83 LEU A O 1
ATOM 621 N N . GLU A 1 84 ? -14.189 5.185 0.699 1.00 76.88 84 GLU A N 1
ATOM 622 C CA . GLU A 1 84 ? -15.076 5.809 -0.279 1.00 76.88 84 GLU A CA 1
ATOM 623 C C . GLU A 1 84 ? -16.473 5.161 -0.246 1.00 76.88 84 GLU A C 1
ATOM 625 O O . GLU A 1 84 ? -16.730 4.180 -0.943 1.00 76.88 84 GLU A O 1
ATOM 630 N N . PRO A 1 85 ? -17.427 5.732 0.515 1.00 61.81 85 PRO A N 1
ATOM 631 C CA . PRO A 1 85 ? -18.796 5.211 0.593 1.00 61.81 85 PRO A CA 1
ATOM 632 C C . PRO A 1 85 ? -19.631 5.407 -0.687 1.00 61.81 85 PRO A C 1
ATOM 634 O O . PRO A 1 85 ? -20.801 5.023 -0.720 1.00 61.81 85 PRO A O 1
ATOM 637 N N . ALA A 1 86 ? -19.090 6.076 -1.710 1.00 60.94 86 ALA A N 1
ATOM 638 C CA . ALA A 1 86 ? -19.789 6.392 -2.952 1.00 60.94 86 ALA A CA 1
ATOM 639 C C . ALA A 1 86 ? -19.404 5.403 -4.063 1.00 60.94 86 ALA A C 1
ATOM 641 O O . ALA A 1 86 ? -18.284 4.910 -4.090 1.00 60.94 86 ALA A O 1
ATOM 642 N N . GLU A 1 87 ? -20.309 5.152 -5.018 1.00 65.69 87 GLU A N 1
ATOM 643 C CA . GLU A 1 87 ? -20.090 4.303 -6.210 1.00 65.69 87 GLU A CA 1
ATOM 644 C C . GLU A 1 87 ? -19.089 4.919 -7.225 1.00 65.69 87 GLU A C 1
ATOM 646 O O . GLU A 1 87 ? -19.323 4.941 -8.436 1.00 65.69 87 GLU A O 1
ATOM 651 N N . GLY A 1 88 ? -17.996 5.502 -6.735 1.00 72.19 88 GLY A N 1
ATOM 652 C CA . GLY A 1 88 ? -16.918 6.077 -7.522 1.00 72.19 88 GLY A CA 1
ATOM 653 C C . GLY A 1 88 ? -16.034 5.010 -8.164 1.00 72.19 88 GLY A C 1
ATOM 654 O O . GLY A 1 88 ? -16.042 3.833 -7.803 1.00 72.19 88 GLY A O 1
ATOM 655 N N . ALA A 1 89 ? -15.266 5.423 -9.169 1.00 80.69 89 ALA A N 1
ATOM 656 C CA . ALA A 1 89 ? -14.248 4.574 -9.770 1.00 80.69 89 ALA A CA 1
ATOM 657 C C . ALA A 1 89 ? -12.919 4.753 -9.026 1.00 80.69 89 ALA A C 1
ATOM 659 O O . ALA A 1 89 ? -12.432 5.874 -8.892 1.00 80.69 89 ALA A O 1
ATOM 660 N N . VAL A 1 90 ? -12.291 3.645 -8.634 1.00 83.19 90 VAL A N 1
ATOM 661 C CA . VAL A 1 90 ? -10.958 3.653 -8.019 1.00 83.19 90 VAL A CA 1
ATOM 662 C C . VAL A 1 90 ? -9.898 3.794 -9.107 1.00 83.19 90 VAL A C 1
ATOM 664 O O . VAL A 1 90 ? -9.816 2.966 -10.019 1.00 83.19 90 VAL A O 1
ATOM 667 N N . MET A 1 91 ? -9.058 4.825 -9.008 1.00 85.44 91 MET A N 1
ATOM 668 C CA . MET A 1 91 ? -7.904 5.000 -9.887 1.00 85.44 91 MET A CA 1
ATOM 669 C C . MET A 1 91 ? -6.608 4.714 -9.130 1.00 85.44 91 MET A C 1
ATOM 671 O O . MET A 1 91 ? -6.302 5.362 -8.134 1.00 85.44 91 MET A O 1
ATOM 675 N N . PHE A 1 92 ? -5.819 3.772 -9.644 1.00 83.44 92 PHE A N 1
ATOM 676 C CA . PHE A 1 92 ? -4.481 3.492 -9.133 1.00 83.44 92 PHE A CA 1
ATOM 677 C C . PHE A 1 92 ? -3.466 4.384 -9.843 1.00 83.44 92 PHE A C 1
ATOM 679 O O . PHE A 1 92 ? -3.178 4.189 -11.025 1.00 83.44 92 PHE A O 1
ATOM 686 N N . ASP A 1 93 ? -2.920 5.358 -9.119 1.00 82.69 93 ASP A N 1
ATOM 687 C CA . ASP A 1 93 ? -1.821 6.182 -9.609 1.00 82.69 93 ASP A CA 1
ATOM 688 C C . ASP A 1 93 ? -0.470 5.584 -9.185 1.00 82.69 93 ASP A C 1
ATOM 690 O O . ASP A 1 93 ? -0.205 5.338 -8.008 1.00 82.69 93 ASP A O 1
ATOM 694 N N . LEU A 1 94 ? 0.405 5.342 -10.161 1.00 71.75 94 LEU A N 1
ATOM 695 C CA . LEU A 1 94 ? 1.746 4.808 -9.933 1.00 71.75 94 LEU A CA 1
ATOM 696 C C . LEU A 1 94 ? 2.837 5.889 -9.917 1.00 71.75 94 LEU A C 1
ATOM 698 O O . LEU A 1 94 ? 3.999 5.567 -9.673 1.00 71.75 94 LEU A O 1
ATOM 702 N N . THR A 1 95 ? 2.494 7.159 -10.148 1.00 63.91 95 THR A N 1
ATOM 703 C CA . THR A 1 95 ? 3.456 8.266 -10.289 1.00 63.91 95 THR A CA 1
ATOM 704 C C . THR A 1 95 ? 4.321 8.482 -9.045 1.00 63.91 95 THR A C 1
ATOM 706 O O . THR A 1 95 ? 5.497 8.828 -9.168 1.00 63.91 95 THR A O 1
ATOM 709 N N . LEU A 1 96 ? 3.779 8.217 -7.853 1.00 60.38 96 LEU A N 1
ATOM 710 C CA . LEU A 1 96 ? 4.471 8.399 -6.574 1.00 60.38 96 LEU A CA 1
ATOM 711 C C . LEU A 1 96 ? 5.387 7.238 -6.169 1.00 60.38 96 LEU A C 1
ATOM 713 O O . LEU A 1 96 ? 6.159 7.397 -5.227 1.00 60.38 96 LEU A O 1
ATOM 717 N N . HIS A 1 97 ? 5.386 6.100 -6.874 1.00 59.50 97 HIS A N 1
ATOM 718 C CA . HIS A 1 97 ? 6.166 4.929 -6.449 1.00 59.50 97 HIS A CA 1
ATOM 719 C C . HIS A 1 97 ? 7.689 5.130 -6.499 1.00 59.50 97 HIS A C 1
ATOM 721 O O . HIS A 1 97 ? 8.432 4.212 -6.165 1.00 59.50 97 HIS A O 1
ATOM 727 N N . GLY A 1 98 ? 8.209 6.278 -6.952 1.00 54.25 98 GLY A N 1
ATOM 728 C CA . GLY A 1 98 ? 9.655 6.509 -7.055 1.00 54.25 98 GLY A CA 1
ATOM 729 C C . GLY A 1 98 ? 10.364 5.566 -8.040 1.00 54.25 98 GLY A C 1
ATOM 730 O O . GLY A 1 98 ? 11.531 5.780 -8.358 1.00 54.25 98 GLY A O 1
ATOM 731 N N . ILE A 1 99 ? 9.646 4.592 -8.613 1.00 52.53 99 ILE A N 1
ATOM 732 C CA . ILE A 1 99 ? 10.037 3.747 -9.742 1.00 52.53 99 ILE A CA 1
ATOM 733 C C . ILE A 1 99 ? 9.852 4.543 -11.042 1.00 52.53 99 ILE A C 1
ATOM 735 O O . ILE A 1 99 ? 9.369 4.060 -12.061 1.00 52.53 99 ILE A O 1
ATOM 739 N N . GLY A 1 100 ? 10.285 5.801 -11.036 1.00 53.34 100 GLY A N 1
ATOM 740 C CA . GLY A 1 100 ? 10.875 6.348 -12.238 1.00 53.34 100 GLY A CA 1
ATOM 741 C C . GLY A 1 100 ? 12.189 5.605 -12.388 1.00 53.34 100 GLY A C 1
ATOM 742 O O . GLY A 1 100 ? 13.104 5.832 -11.598 1.00 53.34 100 GLY A O 1
ATOM 743 N N . GLN A 1 101 ? 12.274 4.678 -13.344 1.00 59.00 101 GLN A N 1
ATOM 744 C CA . GLN A 1 101 ? 13.556 4.147 -13.801 1.00 59.00 101 GLN A CA 1
ATOM 745 C C . GLN A 1 101 ? 14.507 5.341 -13.934 1.00 59.00 101 GLN A C 1
ATOM 747 O O . GLN A 1 101 ? 14.335 6.174 -14.825 1.00 59.00 101 GLN A O 1
ATOM 752 N N . LYS A 1 102 ? 15.477 5.485 -13.022 1.00 61.78 102 LYS A N 1
ATOM 753 C CA . LYS A 1 102 ? 16.618 6.351 -13.298 1.00 61.78 102 LYS A CA 1
ATOM 754 C C . LYS A 1 102 ? 17.253 5.715 -14.518 1.00 61.78 102 LYS A C 1
ATOM 756 O O . LYS A 1 102 ? 17.856 4.652 -14.401 1.00 61.78 102 LYS A O 1
ATOM 761 N N . TYR A 1 103 ? 17.024 6.310 -15.684 1.00 62.75 103 TYR A N 1
ATOM 762 C CA . TYR A 1 103 ? 17.661 5.878 -16.912 1.00 62.75 103 TYR A CA 1
ATOM 763 C C . TYR A 1 103 ? 19.163 6.033 -16.702 1.00 62.75 103 TYR A C 1
ATOM 765 O O . TYR A 1 103 ? 19.707 7.135 -16.753 1.00 62.75 103 TYR A O 1
ATOM 773 N N . ASP A 1 104 ? 19.823 4.928 -16.382 1.00 79.75 104 ASP A N 1
ATOM 774 C CA . ASP A 1 104 ? 21.268 4.875 -16.330 1.00 79.75 104 ASP A CA 1
ATOM 775 C C . ASP A 1 104 ? 21.753 4.929 -17.781 1.00 79.75 104 ASP A C 1
ATOM 777 O O . ASP A 1 104 ? 21.579 3.986 -18.552 1.00 79.75 104 ASP A O 1
ATOM 781 N N . LEU A 1 105 ? 22.308 6.077 -18.174 1.00 80.69 105 LEU A N 1
ATOM 782 C CA . LEU A 1 105 ? 22.827 6.289 -19.523 1.00 80.69 105 LEU A CA 1
ATOM 783 C C . LEU A 1 105 ? 23.902 5.254 -19.878 1.00 80.69 105 LEU A C 1
ATOM 785 O O . LEU A 1 105 ? 23.970 4.835 -21.029 1.00 80.69 105 LEU A O 1
ATOM 789 N N . ALA A 1 106 ? 24.707 4.806 -18.908 1.00 85.06 106 ALA A N 1
ATOM 790 C CA . ALA A 1 106 ? 25.698 3.761 -19.142 1.00 85.06 106 ALA A CA 1
ATOM 791 C C . ALA A 1 106 ? 25.021 2.409 -19.398 1.00 85.06 106 ALA A C 1
ATOM 793 O O . ALA A 1 106 ? 25.426 1.682 -20.304 1.00 85.06 106 ALA A O 1
ATOM 794 N N . LYS A 1 107 ? 23.946 2.108 -18.663 1.00 85.62 107 LYS A N 1
ATOM 795 C CA . LYS A 1 107 ? 23.119 0.915 -18.887 1.00 85.62 107 LYS A CA 1
ATOM 796 C C . LYS A 1 107 ? 22.420 0.946 -20.250 1.00 85.62 107 LYS A C 1
ATOM 798 O O . LYS A 1 107 ? 22.428 -0.052 -20.963 1.00 85.62 107 LYS A O 1
ATOM 803 N N . LEU A 1 108 ? 21.910 2.105 -20.670 1.00 88.88 108 LEU A N 1
ATOM 804 C CA . LEU A 1 108 ? 21.312 2.281 -21.995 1.00 88.88 108 LEU A CA 1
ATOM 805 C C . LEU A 1 108 ? 22.301 1.984 -23.125 1.00 88.88 108 LEU A C 1
ATOM 807 O O . LEU A 1 108 ? 21.893 1.413 -24.126 1.00 88.88 108 LEU A O 1
ATOM 811 N N . LEU A 1 109 ? 23.592 2.304 -22.972 1.00 91.31 109 LEU A N 1
ATOM 812 C CA . LEU A 1 109 ? 24.608 2.007 -23.994 1.00 91.31 109 LEU A CA 1
ATOM 813 C C . LEU A 1 109 ? 24.844 0.502 -24.206 1.00 91.31 109 LEU A C 1
ATOM 815 O O . LEU A 1 109 ? 25.358 0.126 -25.263 1.00 91.31 109 LEU A O 1
ATOM 819 N N . VAL A 1 110 ? 24.488 -0.346 -23.234 1.00 90.44 110 VAL A N 1
ATOM 820 C CA . VAL A 1 110 ? 24.702 -1.804 -23.274 1.00 90.44 110 VAL A CA 1
ATOM 821 C C . VAL A 1 110 ? 23.413 -2.620 -23.413 1.00 90.44 110 VAL A C 1
ATOM 823 O O . VAL A 1 110 ? 23.482 -3.834 -23.593 1.00 90.44 110 VAL A O 1
ATOM 826 N N . GLU A 1 111 ? 22.245 -1.977 -23.393 1.00 88.81 111 GLU A N 1
ATOM 827 C CA . GLU A 1 111 ? 20.946 -2.624 -23.590 1.00 88.81 111 GLU A CA 1
ATOM 828 C C . GLU A 1 111 ? 20.351 -2.304 -24.978 1.00 88.81 111 GLU A C 1
ATOM 830 O O . GLU A 1 111 ? 20.674 -1.283 -25.602 1.00 88.81 111 GLU A O 1
ATOM 835 N N . PRO A 1 112 ? 19.490 -3.178 -25.530 1.00 87.88 112 PRO A N 1
ATOM 836 C CA . PRO A 1 112 ? 18.737 -2.855 -26.736 1.00 87.88 112 PRO A CA 1
ATOM 837 C C . PRO A 1 112 ? 17.865 -1.598 -26.544 1.00 87.88 112 PRO A C 1
ATOM 839 O O . PRO A 1 112 ? 17.271 -1.436 -25.479 1.00 87.88 112 PRO A O 1
ATOM 842 N N . PRO A 1 113 ? 17.736 -0.727 -27.568 1.00 82.81 113 PRO A N 1
ATOM 843 C CA . PRO A 1 113 ? 18.252 -0.864 -28.938 1.00 82.81 113 PRO A CA 1
ATOM 844 C C . PRO A 1 113 ? 19.673 -0.308 -29.166 1.00 82.81 113 PRO A C 1
ATOM 846 O O . PRO A 1 113 ? 20.225 -0.490 -30.252 1.00 82.81 113 PRO A O 1
ATOM 849 N N . PHE A 1 114 ? 20.284 0.375 -28.193 1.00 90.81 114 PHE A N 1
ATOM 850 C CA . PHE A 1 114 ? 21.525 1.129 -28.423 1.00 90.81 114 PHE A CA 1
ATOM 851 C C . PHE A 1 114 ? 22.785 0.267 -28.442 1.00 90.81 114 PHE A C 1
ATOM 853 O O . PHE A 1 114 ? 23.772 0.681 -29.044 1.00 90.81 114 PHE A O 1
ATOM 860 N N . LEU A 1 115 ? 22.744 -0.945 -27.881 1.00 93.44 115 LEU A N 1
ATOM 861 C CA . LEU A 1 115 ? 23.872 -1.882 -27.906 1.00 93.44 115 LEU A CA 1
ATOM 862 C C . LEU A 1 115 ? 24.480 -2.044 -29.312 1.00 93.44 115 LEU A C 1
ATOM 864 O O . LEU A 1 115 ? 25.700 -2.005 -29.472 1.00 93.44 115 LEU A O 1
ATOM 868 N N . ALA A 1 116 ? 23.642 -2.178 -30.345 1.00 93.62 116 ALA A N 1
ATOM 869 C CA . ALA A 1 116 ? 24.106 -2.328 -31.724 1.00 93.62 116 ALA A CA 1
ATOM 870 C C . ALA A 1 116 ? 24.872 -1.088 -32.222 1.00 93.62 116 ALA A C 1
ATOM 872 O O . ALA A 1 116 ? 25.911 -1.219 -32.873 1.00 93.62 116 ALA A O 1
ATOM 873 N N . LEU A 1 117 ? 24.390 0.114 -31.885 1.00 94.62 117 LEU A N 1
ATOM 874 C CA . LEU A 1 117 ? 25.059 1.373 -32.207 1.00 94.62 117 LEU A CA 1
ATOM 875 C C . LEU A 1 117 ? 26.386 1.496 -31.448 1.00 94.62 117 LEU A C 1
ATOM 877 O O . LEU A 1 117 ? 27.408 1.787 -32.066 1.00 94.62 117 LEU A O 1
ATOM 881 N N . THR A 1 118 ? 26.388 1.222 -30.140 1.00 95.69 118 THR A N 1
ATOM 882 C CA . THR A 1 118 ? 27.589 1.267 -29.292 1.00 95.69 118 THR A CA 1
ATOM 883 C C . THR A 1 118 ? 28.680 0.344 -29.830 1.00 95.69 118 THR A C 1
ATOM 885 O O . THR A 1 118 ? 29.817 0.777 -30.015 1.00 95.69 118 THR A O 1
ATOM 888 N N . LEU A 1 119 ? 28.334 -0.906 -30.159 1.00 95.12 119 LEU A N 1
ATOM 889 C CA . LEU A 1 119 ? 29.270 -1.867 -30.748 1.00 95.12 119 LEU A CA 1
ATOM 890 C C . LEU A 1 119 ? 29.777 -1.407 -32.121 1.00 95.12 119 LEU A C 1
ATOM 892 O O . LEU A 1 119 ? 30.971 -1.511 -32.393 1.00 95.12 119 LEU A O 1
ATOM 896 N N . SER A 1 120 ? 28.901 -0.853 -32.965 1.00 96.19 120 SER A N 1
ATOM 897 C CA . SER A 1 120 ? 29.283 -0.351 -34.292 1.00 96.19 120 SER A CA 1
ATOM 898 C C . SER A 1 120 ? 30.294 0.796 -34.200 1.00 96.19 120 SER A C 1
ATOM 900 O O . SER A 1 120 ? 31.308 0.787 -34.898 1.00 96.19 120 SER A O 1
ATOM 902 N N . VAL A 1 121 ? 30.055 1.760 -33.304 1.00 96.00 121 VAL A N 1
ATOM 903 C CA . VAL A 1 121 ? 30.968 2.886 -33.054 1.00 96.00 121 VAL A CA 1
ATOM 904 C C . VAL A 1 121 ? 32.296 2.395 -32.480 1.00 96.00 121 VAL A C 1
ATOM 906 O O . VAL A 1 121 ? 33.352 2.841 -32.925 1.00 96.00 121 VAL A O 1
ATOM 909 N N . LEU A 1 122 ? 32.260 1.450 -31.537 1.00 96.81 122 LEU A N 1
ATOM 910 C CA . LEU A 1 122 ? 33.461 0.892 -30.916 1.00 96.81 122 LEU A CA 1
ATOM 911 C C . LEU A 1 122 ? 34.339 0.163 -31.944 1.00 96.81 122 LEU A C 1
ATOM 913 O O . LEU A 1 122 ? 35.550 0.384 -31.986 1.00 96.81 122 LEU A O 1
ATOM 917 N N . VAL A 1 123 ? 33.733 -0.639 -32.824 1.00 97.81 123 VAL A N 1
ATOM 918 C CA . VAL A 1 123 ? 34.442 -1.314 -33.923 1.00 97.81 123 VAL A CA 1
ATOM 919 C C . VAL A 1 123 ? 35.015 -0.301 -34.916 1.00 97.81 123 VAL A C 1
ATOM 921 O O . VAL A 1 123 ? 36.184 -0.407 -35.284 1.00 97.81 123 VAL A O 1
ATOM 924 N N . ALA A 1 124 ? 34.240 0.707 -35.323 1.00 97.75 124 ALA A N 1
ATOM 925 C CA . ALA A 1 124 ? 34.714 1.745 -36.238 1.00 97.75 124 ALA A CA 1
ATOM 926 C C . ALA A 1 124 ? 35.908 2.524 -35.658 1.00 97.75 124 ALA A C 1
ATOM 928 O O . ALA A 1 124 ? 36.900 2.744 -36.356 1.00 97.75 124 ALA A O 1
ATOM 929 N N . ALA A 1 125 ? 35.849 2.886 -34.373 1.00 97.50 125 ALA A N 1
ATOM 930 C CA . ALA A 1 125 ? 36.937 3.559 -33.672 1.00 97.50 125 ALA A CA 1
ATOM 931 C C . ALA A 1 125 ? 38.198 2.683 -33.595 1.00 97.50 125 ALA A C 1
ATOM 933 O O . ALA A 1 125 ? 39.296 3.168 -33.871 1.00 97.50 125 ALA A O 1
ATOM 934 N N . ALA A 1 126 ? 38.049 1.388 -33.291 1.00 97.50 126 ALA A N 1
ATOM 935 C CA . ALA A 1 126 ? 39.166 0.445 -33.254 1.00 97.50 126 ALA A CA 1
ATOM 936 C C . ALA A 1 126 ? 39.844 0.305 -34.628 1.00 97.50 126 ALA A C 1
ATOM 938 O O . ALA A 1 126 ? 41.070 0.371 -34.726 1.00 97.50 126 ALA A O 1
ATOM 939 N N . LEU A 1 127 ? 39.057 0.177 -35.701 1.00 97.25 127 LEU A N 1
ATOM 940 C CA . LEU A 1 127 ? 39.576 0.100 -37.069 1.00 97.25 127 LEU A CA 1
ATOM 941 C C . LEU A 1 127 ? 40.287 1.395 -37.490 1.00 97.25 127 LEU A C 1
ATOM 943 O O . LEU A 1 127 ? 41.374 1.333 -38.062 1.00 97.25 127 LEU A O 1
ATOM 947 N N . ALA A 1 128 ? 39.716 2.562 -37.180 1.00 96.81 128 ALA A N 1
ATOM 948 C CA . ALA A 1 128 ? 40.334 3.855 -37.473 1.00 96.81 128 ALA A CA 1
ATOM 949 C C . ALA A 1 128 ? 41.660 4.046 -36.719 1.00 96.81 128 ALA A C 1
ATOM 951 O O . ALA A 1 128 ? 42.641 4.509 -37.301 1.00 96.81 128 ALA A O 1
ATOM 952 N N . PHE A 1 129 ? 41.709 3.641 -35.447 1.00 96.12 129 PHE A N 1
ATOM 953 C CA . PHE A 1 129 ? 42.914 3.694 -34.623 1.00 96.12 129 PHE A CA 1
ATOM 954 C C . PHE A 1 129 ? 44.027 2.792 -35.170 1.00 96.12 129 PHE A C 1
ATOM 956 O O . PHE A 1 129 ? 45.147 3.257 -35.385 1.00 96.12 129 PHE A O 1
ATOM 963 N N . LEU A 1 130 ? 43.710 1.528 -35.476 1.00 96.25 130 LEU A N 1
ATOM 964 C CA . LEU A 1 130 ? 44.652 0.590 -36.097 1.00 96.25 130 LEU A CA 1
ATOM 965 C C . LEU A 1 130 ? 45.159 1.106 -37.448 1.00 96.25 130 LEU A C 1
ATOM 967 O O . LEU A 1 130 ? 46.351 1.033 -37.739 1.00 96.25 130 LEU A O 1
ATOM 971 N N . HIS A 1 131 ? 44.270 1.681 -38.259 1.00 94.44 131 HIS A N 1
ATOM 972 C CA . HIS A 1 131 ? 44.646 2.290 -39.529 1.00 94.44 131 HIS A CA 1
ATOM 973 C C . HIS A 1 131 ? 45.558 3.513 -39.343 1.00 94.44 131 HIS A C 1
ATOM 975 O O . HIS A 1 131 ? 46.417 3.762 -40.184 1.00 94.44 131 HIS A O 1
ATOM 981 N N . GLY A 1 132 ? 45.393 4.284 -38.266 1.00 93.19 132 GLY A N 1
ATOM 982 C CA . GLY A 1 132 ? 46.258 5.412 -37.911 1.00 93.19 132 GLY A CA 1
ATOM 983 C C . GLY A 1 132 ? 47.676 4.994 -37.512 1.00 93.19 132 GLY A C 1
ATOM 984 O O . GLY A 1 132 ? 48.626 5.631 -37.945 1.00 93.19 132 GLY A O 1
ATOM 985 N N . LEU A 1 133 ? 47.812 3.911 -36.743 1.00 93.12 133 LEU A N 1
ATOM 986 C CA . LEU A 1 133 ? 49.098 3.337 -36.314 1.00 93.12 133 LEU A CA 1
ATOM 987 C C . LEU A 1 133 ? 49.910 2.703 -37.449 1.00 93.12 133 LEU A C 1
ATOM 989 O O . LEU A 1 133 ? 51.126 2.600 -37.345 1.00 93.12 133 LEU A O 1
ATOM 993 N N . GLY A 1 134 ? 49.240 2.238 -38.505 1.00 81.75 134 GLY A N 1
ATOM 994 C CA . GLY A 1 134 ? 49.879 1.657 -39.690 1.00 81.75 134 GLY A CA 1
ATOM 995 C C . GLY A 1 134 ? 50.366 2.681 -40.724 1.00 81.75 134 GLY A C 1
ATOM 996 O O . GLY A 1 134 ? 50.658 2.285 -41.852 1.00 81.75 134 GLY A O 1
ATOM 997 N N . ARG A 1 135 ? 50.380 3.971 -40.375 1.00 60.16 135 ARG A N 1
ATOM 998 C CA . ARG A 1 135 ? 50.942 5.075 -41.167 1.00 60.16 135 ARG A CA 1
ATOM 999 C C . ARG A 1 135 ? 52.330 5.421 -40.654 1.00 60.16 135 ARG A C 1
ATOM 1001 O O . ARG A 1 135 ? 53.180 5.745 -41.507 1.00 60.16 135 ARG A O 1
#

Sequence (135 aa):
AKLGEGKPTVDTIDVEGRNIAVPAELQWVADDHPLIAAGNGKAILTELDNEPFYILTDPDFINNAGLKDEQTAAAALDMIAMLEPAEGAVMFDLTLHGIGQKYDLAKLLVEPPFLALTLSVLVAAALAFLHGLGR

Radius of gyration: 25.16 Å; chains: 1; bounding box: 71×31×62 Å

Secondary structure (DSSP, 8-state):
--EEEE--SSSEEEETTEEEEPPSSEEEEE-SS-SEEEETTEEEEEE-TTSS-EEES-GGGTSTTGGGSHHHHHHHHHHHHHH--S-PPP----GGGS------HHHHHHSTTHHHHHHHHHHHHHHHHHHHHT-

Foldseek 3Di:
DDKDKDAQPDQFWDQPNFTDGADRIAIWDQAPDEPTDSDDRTHQWHDPPPDLDIDRRDCCLPDPVQCVDVSSVVSNVSVVCVSPVDPDDDDDDPPPVPPPPPPPVVVVCCDPPNVVVNVVVVVVVVVVVVVVVVD